Protein AF-A0A9X8YM52-F1 (afdb_monomer_lite)

InterPro domains:
  IPR006194 Glycine-tRNA synthetase, heterodimeric [PS50861] (1-136)
  IPR006194 Glycine-tRNA synthetase, heterodimeric [PTHR30075] (2-138)

Radius of gyration: 17.69 Å; chains: 1; bounding box: 43×31×51 Å

Foldseek 3Di:
DVVLVVVLVVVLVVQLVVVVVVVQDNVLSVVLVVVSDSDPVLSVLSSVLSSLLVVDPLSVLVVVLVVVVVVVVVPDPDDDDPDDDLVVDDDPLRNVLNVLVVVLVVVCVVCVVVSVNNVNSVSVSVSSVSSVSNVVPD

Secondary structure (DSSP, 8-state):
-HHHHHHHHHHHHHHHHHHHHTT--HHHHHHHHTT--S-HHHHHHHHHHHHHHTTSTHHHHHHHHHHHHHHHHHH--S---SS--GGG--SHHHHHHHHHHHHHHHHHHHHHHHT-HHHHHHHHHTTHHHHHHHHHH-

pLDDT: mean 87.75, std 4.22, range [62.03, 93.31]

Organism: Serratia marcescens (NCBI:txid615)

Sequence (138 aa):
AKVVDEVVEFMLGRFRAWYQEEGHAVDTIQAVLARRPTKPADFDARVKAVSHFRTLDEAAALAAANKRVSNILAKSTETLNDSVRASVLKDAAEIQLATHLVVLRDKLQPYFAAGNYQEALVELAALREPVDAFFDNV

Structure (mmCIF, N/CA/C/O backbone):
data_AF-A0A9X8YM52-F1
#
_entry.id   AF-A0A9X8YM52-F1
#
loop_
_atom_site.group_PDB
_atom_site.id
_atom_site.type_symbol
_atom_site.label_atom_id
_atom_site.label_alt_id
_atom_site.label_comp_id
_atom_site.label_asym_id
_atom_site.label_entity_id
_atom_site.label_seq_id
_atom_site.pdbx_PDB_ins_code
_atom_site.Cartn_x
_atom_site.Cartn_y
_atom_site.Cartn_z
_atom_site.occupancy
_atom_site.B_iso_or_equiv
_atom_site.auth_seq_id
_atom_site.auth_comp_id
_atom_site.auth_asym_id
_atom_site.auth_atom_id
_atom_site.pdbx_PDB_model_num
ATOM 1 N N . ALA A 1 1 ? -27.456 13.565 5.761 1.00 62.03 1 ALA A N 1
ATOM 2 C CA . ALA A 1 1 ? -26.007 13.451 5.491 1.00 62.03 1 ALA A CA 1
ATOM 3 C C . ALA A 1 1 ? -25.171 13.809 6.724 1.00 62.03 1 ALA A C 1
ATOM 5 O O . ALA A 1 1 ? -24.494 12.927 7.220 1.00 62.03 1 ALA A O 1
ATOM 6 N N . LYS A 1 2 ? -25.318 15.012 7.307 1.00 78.81 2 LYS A N 1
ATOM 7 C CA . LYS A 1 2 ? -24.502 15.518 8.435 1.00 78.81 2 LYS A CA 1
ATOM 8 C C . LYS A 1 2 ? -24.277 14.555 9.622 1.00 78.81 2 LYS A C 1
ATOM 10 O O . LYS A 1 2 ? -23.145 14.376 10.041 1.00 78.81 2 LYS A O 1
ATOM 15 N N . VAL A 1 3 ? -25.326 13.887 10.112 1.00 86.06 3 VAL A N 1
ATOM 16 C CA . VAL A 1 3 ? -25.226 12.982 11.279 1.00 86.06 3 VAL A CA 1
ATOM 17 C C . VAL A 1 3 ? -24.381 11.735 10.992 1.00 86.06 3 VAL A C 1
ATOM 19 O O . VAL A 1 3 ? -23.668 11.261 11.866 1.00 86.06 3 VAL A O 1
ATOM 22 N N . VAL A 1 4 ? -24.435 11.195 9.769 1.00 85.75 4 VAL A N 1
ATOM 23 C CA . VAL A 1 4 ? -23.648 10.002 9.408 1.00 85.75 4 VAL A CA 1
ATOM 24 C C . VAL A 1 4 ? -22.162 10.346 9.386 1.00 85.75 4 VAL A C 1
ATOM 26 O O . VAL A 1 4 ? -21.363 9.610 9.957 1.00 85.75 4 VAL A O 1
ATOM 29 N N . ASP A 1 5 ? -21.804 11.486 8.797 1.00 86.50 5 ASP A N 1
ATOM 30 C CA . ASP A 1 5 ? -20.417 11.951 8.760 1.00 86.50 5 ASP A CA 1
ATOM 31 C C . ASP A 1 5 ? -19.890 12.261 10.167 1.00 86.50 5 ASP A C 1
ATOM 33 O O . ASP A 1 5 ? -18.784 11.852 10.503 1.00 86.50 5 ASP A O 1
ATOM 37 N N . GLU A 1 6 ? -20.697 12.897 11.023 1.00 88.88 6 GLU A N 1
ATOM 38 C CA . GLU A 1 6 ? -20.350 13.154 12.429 1.00 88.88 6 GLU A CA 1
ATOM 39 C C . GLU A 1 6 ? -20.085 11.857 13.210 1.00 88.88 6 GLU A C 1
ATOM 41 O O . GLU A 1 6 ? -19.116 11.776 13.968 1.00 88.88 6 GLU A O 1
ATOM 46 N N . VAL A 1 7 ? -20.901 10.818 13.000 1.00 88.50 7 VAL A N 1
ATOM 47 C CA . VAL A 1 7 ? -20.698 9.503 13.627 1.00 88.50 7 VAL A CA 1
ATOM 48 C C . VAL A 1 7 ? -19.426 8.835 13.107 1.00 88.50 7 VAL A C 1
ATOM 50 O O . VAL A 1 7 ? -18.661 8.283 13.898 1.00 88.50 7 VAL A O 1
ATOM 53 N N . VAL A 1 8 ? -19.165 8.895 11.799 1.00 86.56 8 VAL A N 1
ATOM 54 C CA . VAL A 1 8 ? -17.945 8.326 11.208 1.00 86.56 8 VAL A CA 1
ATOM 55 C C . VAL A 1 8 ? -16.704 9.037 11.747 1.00 86.56 8 VAL A C 1
ATOM 57 O O . VAL A 1 8 ? -15.787 8.365 12.210 1.00 86.56 8 VAL A O 1
ATOM 60 N N . GLU A 1 9 ? -16.680 10.370 11.764 1.00 88.25 9 GLU A N 1
ATOM 61 C CA . GLU A 1 9 ? -15.569 11.152 12.328 1.00 88.25 9 GLU A CA 1
ATOM 62 C C . GLU A 1 9 ? -15.338 10.836 13.808 1.00 88.25 9 GLU A C 1
ATOM 64 O O . GLU A 1 9 ? -14.200 10.629 14.234 1.00 88.25 9 GLU A O 1
ATOM 69 N N . PHE A 1 10 ? -16.415 10.729 14.594 1.00 89.25 10 PHE A N 1
ATOM 70 C CA . PHE A 1 10 ? -16.321 10.348 16.000 1.00 89.25 10 PHE A CA 1
ATOM 71 C C . PHE A 1 10 ? -15.671 8.968 16.172 1.00 89.25 10 PHE A C 1
ATOM 73 O O . PHE A 1 10 ? -14.756 8.813 16.985 1.00 89.25 10 PHE A O 1
ATOM 80 N N . MET A 1 11 ? -16.098 7.973 15.387 1.00 89.62 11 MET A N 1
ATOM 81 C CA . MET A 1 11 ? -15.541 6.617 15.439 1.00 89.62 11 MET A CA 1
ATOM 82 C C . MET A 1 11 ? -14.076 6.574 14.989 1.00 89.62 11 MET A C 1
ATOM 84 O O . MET A 1 11 ? -13.249 5.963 15.664 1.00 89.62 11 MET A O 1
ATOM 88 N N . LEU A 1 12 ? -13.725 7.271 13.904 1.00 87.62 12 LEU A N 1
ATOM 89 C CA . LEU A 1 12 ? -12.345 7.369 13.418 1.00 87.62 12 LEU A CA 1
ATOM 90 C C . LEU A 1 12 ? -11.427 8.048 14.450 1.00 87.62 12 LEU A C 1
ATOM 92 O O . LEU A 1 12 ? -10.303 7.593 14.680 1.00 87.62 12 LEU A O 1
ATOM 96 N N . GLY A 1 13 ? -11.923 9.080 15.141 1.00 88.62 13 GLY A N 1
ATOM 97 C CA . GLY A 1 13 ? -11.218 9.713 16.256 1.00 88.62 13 GLY A CA 1
ATOM 98 C C . GLY A 1 13 ? -10.946 8.750 17.417 1.00 88.62 13 GLY A C 1
ATOM 99 O O . GLY A 1 13 ? -9.872 8.798 18.018 1.00 88.62 13 GLY A O 1
ATOM 100 N N . ARG A 1 14 ? -11.879 7.832 17.705 1.00 90.44 14 ARG A N 1
ATOM 101 C CA . ARG A 1 14 ? -11.716 6.802 18.746 1.00 90.44 14 ARG A CA 1
ATOM 102 C C . ARG A 1 14 ? -10.732 5.712 18.350 1.00 90.44 14 ARG A C 1
ATOM 104 O O . ARG A 1 14 ? -9.910 5.335 19.181 1.00 90.44 14 ARG A O 1
ATOM 111 N N . PHE A 1 15 ? -10.757 5.260 17.096 1.00 90.00 15 PHE A N 1
ATOM 112 C CA . PHE A 1 15 ? -9.768 4.298 16.602 1.00 90.00 15 PHE A CA 1
ATOM 113 C C . PHE A 1 15 ? -8.352 4.838 16.729 1.00 90.00 15 PHE A C 1
ATOM 115 O O . PHE A 1 15 ? -7.462 4.111 17.154 1.00 90.00 15 PHE A O 1
ATOM 122 N N . ARG A 1 16 ? -8.139 6.131 16.462 1.00 89.38 16 ARG A N 1
ATOM 123 C CA . ARG A 1 16 ? -6.816 6.727 16.645 1.00 89.38 16 ARG A CA 1
ATOM 124 C C . ARG A 1 16 ? -6.258 6.505 18.054 1.00 89.38 16 ARG A C 1
ATOM 126 O O . ARG A 1 16 ? -5.118 6.075 18.175 1.00 89.38 16 ARG A O 1
ATOM 133 N N . ALA A 1 17 ? -7.039 6.829 19.084 1.00 90.88 17 ALA A N 1
ATOM 134 C CA . ALA A 1 17 ? -6.601 6.698 20.472 1.00 90.88 17 ALA A CA 1
ATOM 135 C C . ALA A 1 17 ? -6.380 5.227 20.851 1.00 90.88 17 ALA A C 1
ATOM 137 O O . ALA A 1 17 ? -5.323 4.886 21.367 1.00 90.88 17 ALA A O 1
ATOM 138 N N . TRP A 1 18 ? -7.331 4.357 20.505 1.00 91.88 18 TRP A N 1
ATOM 139 C CA . TRP A 1 18 ? -7.274 2.936 20.843 1.00 91.88 18 TRP A CA 1
ATOM 140 C C . TRP A 1 18 ? -6.044 2.246 20.232 1.00 91.88 18 TRP A C 1
ATOM 142 O O . TRP A 1 18 ? -5.231 1.681 20.956 1.00 91.88 18 TRP A O 1
ATOM 152 N N . TYR A 1 19 ? -5.827 2.353 18.920 1.00 92.12 19 TYR A N 1
ATOM 153 C CA . TYR A 1 19 ? -4.686 1.679 18.287 1.00 92.12 19 TYR A CA 1
ATOM 154 C C . TYR A 1 19 ? -3.334 2.273 18.708 1.00 92.12 19 TYR A C 1
ATOM 156 O O . TYR A 1 19 ? -2.320 1.576 18.691 1.00 92.12 19 TYR A O 1
ATOM 164 N N . GLN A 1 20 ? -3.302 3.547 19.114 1.00 91.88 20 GLN A N 1
ATOM 165 C CA . GLN A 1 20 ? -2.102 4.149 19.692 1.00 91.88 20 GLN A CA 1
ATOM 166 C C . GLN A 1 20 ? -1.798 3.565 21.083 1.00 91.88 20 GLN A C 1
ATOM 168 O O . GLN A 1 20 ? -0.633 3.317 21.388 1.00 91.88 20 GLN A O 1
ATOM 173 N N . GLU A 1 21 ? -2.820 3.308 21.905 1.00 92.25 21 GLU A N 1
ATOM 174 C CA . GLU A 1 21 ? -2.685 2.619 23.199 1.00 92.25 21 GLU A CA 1
ATOM 175 C C . GLU A 1 21 ? -2.253 1.151 23.040 1.00 92.25 21 GLU A C 1
ATOM 177 O O . GLU A 1 21 ? -1.487 0.649 23.858 1.00 92.25 21 GLU A O 1
ATOM 182 N N . GLU A 1 22 ? -2.654 0.485 21.952 1.00 91.06 22 GLU A N 1
ATOM 183 C CA . GLU A 1 22 ? -2.178 -0.862 21.586 1.00 91.06 22 GLU A CA 1
ATOM 184 C C . GLU A 1 22 ? -0.724 -0.888 21.071 1.00 91.06 22 GLU A C 1
ATOM 186 O O . GLU A 1 22 ? -0.154 -1.960 20.868 1.00 91.06 22 GLU A O 1
ATOM 191 N N . GLY A 1 23 ? -0.095 0.277 20.881 1.00 91.31 23 GLY A N 1
ATOM 192 C CA . GLY A 1 23 ? 1.307 0.394 20.475 1.00 91.31 23 GLY A CA 1
ATOM 193 C C . GLY A 1 23 ? 1.537 0.468 18.964 1.00 91.31 23 GLY A C 1
ATOM 194 O O . GLY A 1 23 ? 2.686 0.396 18.518 1.00 91.31 23 GLY A O 1
ATOM 195 N N . HIS A 1 24 ? 0.487 0.646 18.155 1.00 92.31 24 HIS A N 1
ATOM 196 C CA . HIS A 1 24 ? 0.659 0.893 16.725 1.00 92.31 24 HIS A CA 1
ATOM 197 C C . HIS A 1 24 ? 1.254 2.281 16.467 1.00 92.31 24 HIS A C 1
ATOM 199 O O . HIS A 1 24 ? 0.953 3.268 17.142 1.00 92.31 24 HIS A O 1
ATOM 205 N N . ALA A 1 25 ? 2.104 2.364 15.444 1.00 91.75 25 ALA A N 1
ATOM 206 C CA . ALA A 1 25 ? 2.770 3.607 15.089 1.00 91.75 25 ALA A CA 1
ATOM 207 C C . ALA A 1 25 ? 1.761 4.649 14.567 1.00 91.75 25 ALA A C 1
ATOM 209 O O . ALA A 1 25 ? 0.867 4.340 13.775 1.00 91.75 25 ALA A O 1
ATOM 210 N N . VAL A 1 26 ? 1.908 5.902 15.010 1.00 91.38 26 VAL A N 1
ATOM 211 C CA . VAL A 1 26 ? 0.958 6.987 14.702 1.00 91.38 26 VAL A CA 1
ATOM 212 C C . VAL A 1 26 ? 0.834 7.221 13.196 1.00 91.38 26 VAL A C 1
ATOM 214 O O . VAL A 1 26 ? -0.268 7.437 12.700 1.00 91.38 26 VAL A O 1
ATOM 217 N N . ASP A 1 27 ? 1.938 7.145 12.461 1.00 90.81 27 ASP A N 1
ATOM 218 C CA . ASP A 1 27 ? 1.974 7.267 11.001 1.00 90.81 27 ASP A CA 1
ATOM 219 C C . ASP A 1 27 ? 1.160 6.168 10.296 1.00 90.81 27 ASP A C 1
ATOM 221 O O . ASP A 1 27 ? 0.413 6.460 9.364 1.00 90.81 27 ASP A O 1
ATOM 225 N N . THR A 1 28 ? 1.222 4.930 10.789 1.00 91.69 28 THR A N 1
ATOM 226 C CA . THR A 1 28 ? 0.439 3.790 10.290 1.00 91.69 28 THR A CA 1
ATOM 227 C C . THR A 1 28 ? -1.055 4.024 10.492 1.00 91.69 28 THR A C 1
ATOM 229 O O . THR A 1 28 ? -1.849 3.870 9.563 1.00 91.69 28 THR A O 1
ATOM 232 N N . ILE A 1 29 ? -1.441 4.471 11.688 1.00 92.00 29 ILE A N 1
ATOM 233 C CA . ILE A 1 29 ? -2.832 4.802 12.008 1.00 92.00 29 ILE A CA 1
ATOM 234 C C . ILE A 1 29 ? -3.324 5.939 11.098 1.00 92.00 29 ILE A C 1
ATOM 236 O O . ILE A 1 29 ? -4.404 5.841 10.518 1.00 92.00 29 ILE A O 1
ATOM 240 N N . GLN A 1 30 ? -2.530 7.001 10.921 1.00 91.44 30 GLN A N 1
ATOM 241 C CA . GLN A 1 30 ? -2.877 8.121 10.037 1.00 91.44 30 GLN A CA 1
ATOM 242 C C . GLN A 1 30 ? -3.014 7.690 8.570 1.00 91.44 30 GLN A C 1
ATOM 244 O O . GLN A 1 30 ? -3.946 8.128 7.895 1.00 91.44 30 GLN A O 1
ATOM 249 N N . ALA A 1 31 ? -2.145 6.800 8.081 1.00 90.25 31 ALA A N 1
ATOM 250 C CA . ALA A 1 31 ? -2.220 6.278 6.719 1.00 90.25 31 ALA A CA 1
ATOM 251 C C . ALA A 1 31 ? -3.537 5.524 6.459 1.00 90.25 31 ALA A C 1
ATOM 253 O O . ALA A 1 31 ? -4.163 5.711 5.412 1.00 90.25 31 ALA A O 1
ATOM 254 N N . VAL A 1 32 ? -4.000 4.719 7.422 1.00 91.50 32 VAL A N 1
ATOM 255 C CA . VAL A 1 32 ? -5.290 4.015 7.317 1.00 91.50 32 VAL A CA 1
ATOM 256 C C . VAL A 1 32 ? -6.467 4.985 7.472 1.00 91.50 32 VAL A C 1
ATOM 258 O O . VAL A 1 32 ? -7.422 4.912 6.697 1.00 91.50 32 VAL A O 1
ATOM 261 N N . LEU A 1 33 ? -6.390 5.944 8.402 1.00 90.75 33 LEU A N 1
ATOM 262 C CA . LEU A 1 33 ? -7.419 6.975 8.601 1.00 90.75 33 LEU A CA 1
ATOM 263 C C . LEU A 1 33 ? -7.635 7.847 7.359 1.00 90.75 33 LEU A C 1
ATOM 265 O O . LEU A 1 33 ? -8.778 8.168 7.036 1.00 90.75 33 LEU A O 1
ATOM 269 N N . ALA A 1 34 ? -6.572 8.180 6.621 1.00 89.81 34 ALA A N 1
ATOM 270 C CA . ALA A 1 34 ? -6.660 8.958 5.385 1.00 89.81 34 ALA A CA 1
ATOM 271 C C . ALA A 1 34 ? -7.528 8.278 4.307 1.00 89.81 34 ALA A C 1
ATOM 273 O O . ALA A 1 34 ? -8.080 8.950 3.437 1.00 89.81 34 ALA A O 1
ATOM 274 N N . ARG A 1 35 ? -7.698 6.949 4.379 1.00 89.19 35 ARG A N 1
ATOM 275 C CA . ARG A 1 35 ? -8.591 6.177 3.498 1.00 89.19 35 ARG A CA 1
ATOM 276 C C . ARG A 1 35 ? -10.052 6.161 3.961 1.00 89.19 35 ARG A C 1
ATOM 278 O O . ARG A 1 35 ? -10.883 5.624 3.234 1.00 89.19 35 AR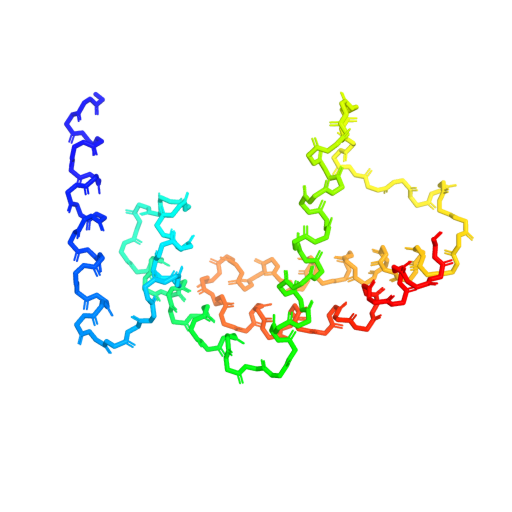G A O 1
ATOM 285 N N . ARG A 1 36 ? -10.359 6.730 5.135 1.00 87.69 36 ARG A N 1
ATOM 286 C CA . ARG A 1 36 ? -11.696 6.820 5.757 1.00 87.69 36 ARG A CA 1
ATOM 287 C C . ARG A 1 36 ? -12.509 5.511 5.682 1.00 87.69 36 ARG A C 1
ATOM 289 O O . ARG A 1 36 ? -13.650 5.534 5.215 1.00 87.69 36 ARG A O 1
ATOM 296 N N . PRO A 1 37 ? -11.961 4.353 6.098 1.00 85.19 37 PRO A N 1
ATOM 297 C CA . PRO A 1 37 ? -12.717 3.105 6.066 1.00 85.19 37 PRO A CA 1
ATOM 298 C C . PRO A 1 37 ? -13.917 3.194 7.022 1.00 85.19 37 PRO A C 1
ATOM 300 O O . PRO A 1 37 ? -13.800 3.630 8.164 1.00 85.19 37 PRO A O 1
ATOM 303 N N . THR A 1 38 ? -15.087 2.770 6.553 1.00 86.38 38 THR A N 1
ATOM 304 C CA . THR A 1 38 ? -16.352 2.855 7.308 1.00 86.38 38 THR A CA 1
ATOM 305 C C . THR A 1 38 ? -16.682 1.579 8.082 1.00 86.38 38 THR A C 1
ATOM 307 O O . THR A 1 38 ? -17.666 1.533 8.817 1.00 86.38 38 THR A O 1
ATOM 310 N N . LYS A 1 39 ? -15.864 0.530 7.930 1.00 88.56 39 LYS A N 1
ATOM 311 C CA . LYS A 1 39 ? -16.026 -0.767 8.593 1.00 88.56 39 LYS A CA 1
ATOM 312 C C . LYS A 1 39 ? -14.912 -0.951 9.635 1.00 88.56 39 LYS A C 1
ATOM 314 O O . LYS A 1 39 ? -13.750 -0.993 9.237 1.00 88.56 39 LYS A O 1
ATOM 319 N N . PRO A 1 40 ? -15.227 -1.123 10.932 1.00 87.94 40 PRO A N 1
ATOM 320 C CA . PRO A 1 40 ? -14.214 -1.301 11.979 1.00 87.94 40 PRO A CA 1
ATOM 321 C C . PRO A 1 40 ? -13.271 -2.488 11.729 1.00 87.94 40 PRO A C 1
ATOM 323 O O . PRO A 1 40 ? -12.062 -2.349 11.852 1.00 87.94 40 PRO A O 1
ATOM 326 N N . ALA A 1 41 ? -13.809 -3.631 11.292 1.00 89.44 41 ALA A N 1
ATOM 327 C CA . ALA A 1 41 ? -12.998 -4.808 10.965 1.00 89.44 41 ALA A CA 1
ATOM 328 C C . ALA A 1 41 ? -12.046 -4.570 9.775 1.00 89.44 41 ALA A C 1
ATOM 330 O O . ALA A 1 41 ? -10.945 -5.106 9.746 1.00 89.44 41 ALA A O 1
ATOM 331 N N . ASP A 1 42 ? -12.449 -3.734 8.810 1.00 90.44 42 ASP A N 1
ATOM 332 C CA . ASP A 1 42 ? -11.585 -3.344 7.689 1.00 90.44 42 ASP A CA 1
ATOM 333 C C . ASP A 1 42 ? -10.459 -2.412 8.153 1.00 90.44 42 ASP A C 1
ATOM 335 O O . ASP A 1 42 ? -9.322 -2.542 7.705 1.00 90.44 42 ASP A O 1
ATOM 339 N N . PHE A 1 43 ? -10.758 -1.497 9.083 1.00 91.06 43 PHE A N 1
ATOM 340 C CA . PHE A 1 43 ? -9.751 -0.644 9.714 1.00 91.06 43 PHE A CA 1
ATOM 341 C C . PHE A 1 43 ? -8.699 -1.490 10.441 1.00 91.06 43 PHE A C 1
ATOM 343 O O . PHE A 1 43 ? -7.506 -1.315 10.197 1.00 91.06 43 PHE A O 1
ATOM 350 N N . ASP A 1 44 ? -9.141 -2.443 11.266 1.00 91.31 44 ASP A N 1
ATOM 351 C CA . ASP A 1 44 ? -8.269 -3.361 12.004 1.00 91.31 44 ASP A CA 1
ATOM 352 C C . ASP A 1 44 ? -7.346 -4.158 11.073 1.00 91.31 44 ASP A C 1
ATOM 354 O O . ASP A 1 44 ? -6.121 -4.141 11.230 1.00 91.31 44 ASP A O 1
ATOM 358 N N . ALA A 1 45 ? -7.925 -4.789 10.047 1.00 92.06 45 ALA A N 1
ATOM 359 C CA . ALA A 1 45 ? -7.179 -5.577 9.074 1.00 92.06 45 ALA A CA 1
ATOM 360 C C . ALA A 1 45 ? -6.119 -4.730 8.349 1.00 92.06 45 ALA A C 1
ATOM 362 O O . ALA A 1 45 ? -4.985 -5.174 8.169 1.00 92.06 45 ALA A O 1
ATOM 363 N N . ARG A 1 46 ? -6.448 -3.483 7.983 1.00 93.31 46 ARG A N 1
ATOM 364 C CA . ARG A 1 46 ? -5.501 -2.551 7.350 1.00 93.31 46 ARG A CA 1
ATOM 365 C C . ARG A 1 46 ? -4.388 -2.113 8.298 1.00 93.31 46 ARG A C 1
ATOM 367 O O . ARG A 1 46 ? -3.234 -2.099 7.881 1.00 93.31 46 ARG A O 1
ATOM 374 N N . VAL A 1 47 ? -4.700 -1.763 9.548 1.00 93.25 47 VAL A N 1
ATOM 375 C CA . VAL A 1 47 ? -3.682 -1.338 10.527 1.00 93.25 47 VAL A CA 1
ATOM 376 C C . VAL A 1 47 ? -2.696 -2.465 10.801 1.00 93.25 47 VAL A C 1
ATOM 378 O O . VAL A 1 47 ? -1.486 -2.229 10.773 1.00 93.25 47 VAL A O 1
ATOM 381 N N . LYS A 1 48 ? -3.183 -3.694 10.999 1.00 92.19 48 LYS A N 1
ATOM 382 C CA . LYS A 1 48 ? -2.332 -4.874 11.205 1.00 92.19 48 LYS A CA 1
ATOM 383 C C . LYS A 1 48 ? -1.483 -5.181 9.979 1.00 92.19 48 LYS A C 1
ATOM 385 O O . LYS A 1 48 ? -0.273 -5.342 10.112 1.00 92.19 48 LYS A O 1
ATOM 390 N N . ALA A 1 49 ? -2.083 -5.163 8.790 1.00 92.25 49 ALA A N 1
ATOM 391 C CA . ALA A 1 49 ? -1.371 -5.415 7.544 1.00 92.25 49 ALA A CA 1
ATOM 392 C C . ALA A 1 49 ? -0.256 -4.392 7.286 1.00 92.25 49 ALA A C 1
ATOM 394 O O . ALA A 1 49 ? 0.868 -4.784 6.991 1.00 92.25 49 ALA A O 1
ATOM 395 N N . VAL A 1 50 ? -0.527 -3.092 7.456 1.00 91.62 50 VAL A N 1
ATOM 396 C CA . VAL A 1 50 ? 0.494 -2.041 7.292 1.00 91.62 50 VAL A CA 1
ATOM 397 C C . VAL A 1 50 ? 1.557 -2.128 8.390 1.00 91.62 50 VAL A C 1
ATOM 399 O O . VAL A 1 50 ? 2.743 -1.962 8.107 1.00 91.62 50 VAL A O 1
ATOM 402 N N . SER A 1 51 ? 1.160 -2.444 9.627 1.00 91.94 51 SER A N 1
ATOM 403 C CA . SER A 1 51 ? 2.103 -2.634 10.737 1.00 91.94 51 SER A CA 1
ATOM 404 C C . SER A 1 51 ? 3.060 -3.794 10.473 1.00 91.94 51 SER A C 1
ATOM 406 O O . SER A 1 51 ? 4.256 -3.638 10.697 1.00 91.94 51 SER A O 1
ATOM 408 N N . HIS A 1 52 ? 2.550 -4.924 9.969 1.00 90.94 52 HIS A N 1
ATOM 409 C CA . HIS A 1 52 ? 3.360 -6.072 9.571 1.00 90.94 52 HIS A CA 1
ATOM 410 C C . HIS A 1 52 ? 4.239 -5.743 8.367 1.00 90.94 52 HIS A C 1
ATOM 412 O O . HIS A 1 52 ? 5.443 -5.959 8.425 1.00 90.94 52 HIS A O 1
ATOM 418 N N . PHE A 1 53 ? 3.671 -5.156 7.311 1.00 89.56 53 PHE A N 1
ATOM 419 C CA . PHE A 1 53 ? 4.422 -4.763 6.122 1.00 89.56 53 PHE A CA 1
ATOM 420 C C . PHE A 1 53 ? 5.628 -3.896 6.483 1.00 89.56 53 PHE A C 1
ATOM 422 O O . PHE A 1 53 ? 6.722 -4.165 6.019 1.00 89.56 53 PHE A O 1
ATOM 429 N N . ARG A 1 54 ? 5.477 -2.936 7.402 1.00 87.94 54 ARG A N 1
ATOM 430 C CA . ARG A 1 54 ? 6.578 -2.079 7.876 1.00 87.94 54 ARG A CA 1
ATOM 431 C C . ARG A 1 54 ? 7.748 -2.842 8.522 1.00 87.94 54 ARG A C 1
ATOM 433 O O . ARG A 1 54 ? 8.830 -2.278 8.634 1.00 87.94 54 ARG A O 1
ATOM 440 N N . THR A 1 55 ? 7.534 -4.076 8.980 1.00 88.75 55 THR A N 1
ATOM 441 C CA . THR A 1 55 ? 8.598 -4.937 9.531 1.00 88.75 55 THR A CA 1
ATOM 442 C C . THR A 1 55 ? 9.388 -5.691 8.463 1.00 88.75 55 THR A C 1
ATOM 444 O O . THR A 1 55 ? 10.425 -6.254 8.792 1.00 88.75 55 THR A O 1
ATOM 447 N N . LEU A 1 56 ? 8.920 -5.698 7.212 1.00 87.75 56 LEU A N 1
ATOM 448 C CA . LEU A 1 56 ? 9.609 -6.327 6.089 1.00 87.75 56 LEU A CA 1
ATOM 449 C C . LEU A 1 56 ? 10.734 -5.422 5.575 1.00 87.75 56 LEU A C 1
ATOM 451 O O . LEU A 1 56 ? 10.570 -4.200 5.493 1.00 87.75 56 LEU A O 1
ATOM 455 N N . ASP A 1 57 ? 11.849 -6.024 5.167 1.00 85.12 57 ASP A N 1
ATOM 456 C CA . ASP A 1 57 ? 13.027 -5.300 4.672 1.00 85.12 57 ASP A CA 1
ATOM 457 C C . ASP A 1 57 ? 12.719 -4.512 3.384 1.00 85.12 57 ASP A C 1
ATOM 459 O O . ASP A 1 57 ? 13.275 -3.440 3.128 1.00 85.12 57 ASP A O 1
ATOM 463 N N . GLU A 1 58 ? 11.783 -5.004 2.574 1.00 83.44 58 GLU A N 1
ATOM 464 C CA . GLU A 1 58 ? 11.371 -4.403 1.307 1.00 83.44 58 GLU A CA 1
ATOM 465 C C . GLU A 1 58 ? 10.482 -3.165 1.488 1.00 83.44 58 GLU A C 1
ATOM 467 O O . GLU A 1 58 ? 10.342 -2.358 0.563 1.00 83.44 58 GLU A O 1
ATOM 472 N N . ALA A 1 59 ? 9.887 -2.972 2.670 1.00 84.75 59 ALA A N 1
ATOM 473 C CA . ALA A 1 59 ? 8.889 -1.930 2.891 1.00 84.75 59 ALA A CA 1
ATOM 474 C C . ALA A 1 59 ? 9.454 -0.519 2.728 1.00 84.75 59 ALA A C 1
ATOM 476 O O . ALA A 1 59 ? 8.793 0.354 2.159 1.00 84.75 59 ALA A O 1
ATOM 477 N N . ALA A 1 60 ? 10.689 -0.295 3.181 1.00 84.88 60 ALA A N 1
ATOM 478 C CA . ALA A 1 60 ? 11.362 0.991 3.029 1.00 84.88 60 ALA A CA 1
ATOM 479 C C . ALA A 1 60 ? 11.614 1.328 1.550 1.00 84.88 60 ALA A C 1
ATOM 481 O O . ALA A 1 60 ? 11.371 2.461 1.127 1.00 84.88 60 ALA A O 1
ATOM 482 N N . ALA A 1 61 ? 12.045 0.340 0.758 1.00 84.75 61 ALA A N 1
ATOM 483 C CA . ALA A 1 61 ? 12.293 0.504 -0.673 1.00 84.75 61 ALA A CA 1
ATOM 484 C C . ALA A 1 61 ? 10.993 0.817 -1.427 1.00 84.75 61 ALA A C 1
ATOM 486 O O . ALA A 1 61 ? 10.915 1.806 -2.158 1.00 84.75 61 ALA A O 1
ATOM 487 N N . LEU A 1 62 ? 9.926 0.058 -1.168 1.00 85.19 62 LEU A N 1
ATOM 488 C CA . LEU A 1 62 ? 8.625 0.300 -1.792 1.00 85.19 62 LEU A CA 1
ATOM 489 C C . LEU A 1 62 ? 7.998 1.635 -1.382 1.00 85.19 62 LEU A C 1
ATOM 491 O O . LEU A 1 62 ? 7.417 2.327 -2.220 1.00 85.19 62 LEU A O 1
ATOM 495 N N . ALA A 1 63 ? 8.133 2.042 -0.119 1.00 85.81 63 ALA A N 1
ATOM 496 C CA . ALA A 1 63 ? 7.673 3.354 0.328 1.00 85.81 63 ALA A CA 1
ATOM 497 C C . ALA A 1 63 ? 8.436 4.491 -0.377 1.00 85.81 63 ALA A C 1
ATOM 499 O O . ALA A 1 63 ? 7.827 5.485 -0.788 1.00 85.81 63 ALA A O 1
ATOM 500 N N . ALA A 1 64 ? 9.752 4.339 -0.564 1.00 86.38 64 ALA A N 1
ATOM 501 C CA . ALA A 1 64 ? 10.573 5.291 -1.307 1.00 86.38 64 ALA A CA 1
ATOM 502 C C . ALA A 1 64 ? 10.166 5.360 -2.788 1.00 86.38 64 ALA A C 1
ATOM 504 O O . ALA A 1 64 ? 9.991 6.462 -3.321 1.00 86.38 64 ALA A O 1
ATOM 505 N N . ALA A 1 65 ? 9.928 4.212 -3.425 1.00 86.12 65 ALA A N 1
ATOM 506 C CA . ALA A 1 65 ? 9.429 4.147 -4.793 1.00 86.12 65 ALA A CA 1
ATOM 507 C C . ALA A 1 65 ? 8.055 4.826 -4.930 1.00 86.12 65 ALA A C 1
ATOM 509 O O . ALA A 1 65 ? 7.872 5.681 -5.796 1.00 86.12 65 ALA A O 1
ATOM 510 N N . ASN A 1 66 ? 7.113 4.551 -4.022 1.00 87.31 66 ASN A N 1
ATOM 511 C CA . ASN A 1 66 ? 5.791 5.183 -4.026 1.00 87.31 66 ASN A CA 1
ATOM 512 C C . ASN A 1 66 ? 5.867 6.711 -3.837 1.00 87.31 66 ASN A C 1
ATOM 514 O O . ASN A 1 66 ? 5.135 7.470 -4.479 1.00 87.31 66 ASN A O 1
ATOM 518 N N . LYS A 1 67 ? 6.797 7.195 -3.003 1.00 88.69 67 LYS A N 1
ATOM 519 C CA . LYS A 1 67 ? 7.087 8.631 -2.871 1.00 88.69 67 LYS A CA 1
ATOM 520 C C . LYS A 1 67 ? 7.641 9.219 -4.172 1.00 88.69 67 LYS A C 1
ATOM 522 O O . LYS A 1 67 ? 7.233 10.314 -4.561 1.00 88.69 67 LYS A O 1
ATOM 527 N N . ARG A 1 68 ? 8.549 8.512 -4.856 1.00 89.19 68 ARG A N 1
ATOM 528 C CA . ARG A 1 68 ? 9.096 8.936 -6.156 1.00 89.19 68 ARG A CA 1
ATOM 529 C C . ARG A 1 68 ? 7.984 9.051 -7.198 1.00 89.19 68 ARG A C 1
ATOM 531 O O . ARG A 1 68 ? 7.870 10.105 -7.817 1.00 89.19 68 ARG A O 1
ATOM 538 N N . VAL A 1 69 ? 7.118 8.041 -7.305 1.00 87.56 69 VAL A N 1
ATOM 539 C CA . VAL A 1 69 ? 5.925 8.066 -8.171 1.00 87.56 69 VAL A CA 1
ATOM 540 C C . VAL A 1 69 ? 5.033 9.259 -7.826 1.00 87.56 69 VAL A C 1
ATOM 542 O O . VAL A 1 69 ? 4.719 10.057 -8.702 1.00 87.56 69 VAL A O 1
ATOM 545 N N . SER A 1 70 ? 4.696 9.453 -6.549 1.00 87.06 70 SER A N 1
ATOM 546 C CA . SER A 1 70 ? 3.830 10.559 -6.109 1.00 87.06 70 SER A CA 1
ATOM 547 C C . SER A 1 70 ? 4.397 11.937 -6.478 1.00 87.06 70 SER A C 1
ATOM 549 O O . SER A 1 70 ? 3.660 12.811 -6.929 1.00 87.06 70 SER A O 1
ATOM 551 N N . ASN A 1 71 ? 5.714 12.128 -6.350 1.00 90.00 71 ASN A N 1
ATOM 552 C CA . ASN A 1 71 ? 6.391 13.366 -6.745 1.00 90.00 71 ASN A CA 1
ATOM 553 C C . ASN A 1 71 ? 6.404 13.588 -8.265 1.00 90.00 71 ASN A C 1
ATOM 555 O O . ASN A 1 71 ? 6.360 14.736 -8.705 1.00 90.00 71 ASN A O 1
ATOM 559 N N . ILE A 1 72 ? 6.497 12.518 -9.062 1.00 87.69 72 ILE A N 1
ATOM 560 C CA . ILE A 1 72 ? 6.384 12.590 -10.527 1.00 87.69 72 ILE A CA 1
ATOM 561 C C . ILE A 1 72 ? 4.959 13.001 -10.904 1.00 87.69 72 ILE A C 1
ATOM 563 O O . ILE A 1 72 ? 4.775 13.956 -11.655 1.00 87.69 72 ILE A O 1
ATOM 567 N N . L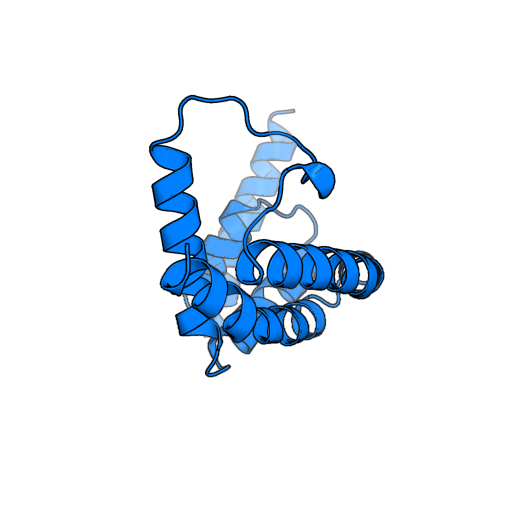EU A 1 73 ? 3.954 12.341 -10.320 1.00 87.06 73 LEU A N 1
ATOM 568 C CA . LEU A 1 73 ? 2.544 12.631 -10.578 1.00 87.06 73 LEU A CA 1
ATOM 569 C C . LEU A 1 73 ? 2.161 14.061 -10.184 1.00 87.06 73 LEU A C 1
ATOM 571 O O . LEU A 1 73 ? 1.435 14.712 -10.923 1.00 87.06 73 LEU A O 1
ATOM 575 N N . ALA A 1 74 ? 2.702 14.587 -9.082 1.00 88.38 74 ALA A N 1
ATOM 576 C CA . ALA A 1 74 ? 2.453 15.964 -8.651 1.00 88.38 74 ALA A CA 1
ATOM 577 C C . ALA A 1 74 ? 2.975 17.030 -9.634 1.00 88.38 74 ALA A C 1
ATOM 579 O O . ALA A 1 74 ? 2.510 18.168 -9.606 1.00 88.38 74 ALA A O 1
ATOM 580 N N . LYS A 1 75 ? 3.952 16.684 -10.483 1.00 88.12 75 LYS A N 1
ATOM 581 C CA . LYS A 1 75 ? 4.486 17.571 -11.529 1.00 88.12 75 LYS A CA 1
ATOM 582 C C . LYS A 1 75 ? 3.770 17.403 -12.867 1.00 88.12 75 LYS A C 1
ATOM 584 O O . LYS A 1 75 ? 3.927 18.259 -13.734 1.00 88.12 75 LYS A O 1
ATOM 589 N N . SER A 1 76 ? 3.028 16.312 -13.047 1.00 84.19 76 SER A N 1
ATOM 590 C CA . SER A 1 76 ? 2.271 16.064 -14.267 1.00 84.19 76 SER A CA 1
ATOM 591 C C . SER A 1 76 ? 0.973 16.864 -14.251 1.00 84.19 76 SER A C 1
ATOM 593 O O . SER A 1 76 ? 0.207 16.815 -13.291 1.00 84.19 76 SER A O 1
ATOM 595 N N . THR A 1 77 ? 0.714 17.593 -15.330 1.00 79.62 77 THR A N 1
ATOM 596 C CA . THR A 1 77 ? -0.563 18.279 -15.579 1.00 79.62 77 THR A CA 1
ATOM 597 C C . THR A 1 77 ? -1.438 17.524 -16.579 1.00 79.62 77 THR A C 1
ATOM 599 O O . THR A 1 77 ? -2.560 17.946 -16.860 1.00 79.62 77 THR A O 1
ATOM 602 N N . GLU A 1 78 ? -0.937 16.412 -17.120 1.00 82.50 78 GLU A N 1
ATOM 603 C CA . GLU A 1 78 ? -1.624 15.615 -18.127 1.00 82.50 78 GLU A CA 1
ATOM 604 C C . GLU A 1 78 ? -2.613 14.636 -17.496 1.00 82.50 78 GLU A C 1
ATOM 606 O O . GLU A 1 78 ? -2.407 14.101 -16.404 1.00 82.50 78 GLU A O 1
ATOM 611 N N . THR A 1 79 ? -3.702 14.371 -18.216 1.00 78.12 79 THR A N 1
ATOM 612 C CA . THR A 1 79 ? -4.655 13.336 -17.825 1.00 78.12 79 THR A CA 1
ATOM 613 C C . THR A 1 79 ? -4.015 11.969 -18.041 1.00 78.12 79 THR A C 1
ATOM 615 O O . THR A 1 79 ? -3.697 11.587 -19.167 1.00 78.12 79 THR A O 1
ATOM 618 N N . LEU A 1 80 ? -3.811 11.235 -16.949 1.00 78.50 80 LEU A N 1
ATOM 619 C CA . LEU A 1 80 ? -3.266 9.884 -16.995 1.00 78.50 80 LEU A CA 1
ATOM 620 C C . LEU A 1 80 ? -4.286 8.933 -17.627 1.00 78.50 80 LEU A C 1
ATOM 622 O O . LEU A 1 80 ? -5.489 9.056 -17.405 1.00 78.50 80 LEU A O 1
ATOM 626 N N . ASN A 1 81 ? -3.796 7.969 -18.404 1.00 78.50 81 ASN A N 1
ATOM 627 C CA . ASN A 1 81 ? -4.642 6.906 -18.936 1.00 78.50 81 ASN A CA 1
ATOM 628 C C . ASN A 1 81 ? -4.953 5.878 -17.840 1.00 78.50 81 ASN A C 1
ATOM 630 O O . ASN A 1 81 ? -4.062 5.485 -17.091 1.00 78.50 81 ASN A O 1
ATOM 634 N N . ASP A 1 82 ? -6.180 5.355 -17.833 1.00 76.25 82 ASP A N 1
ATOM 635 C CA . ASP A 1 82 ? -6.599 4.295 -16.901 1.00 76.25 82 ASP A CA 1
ATOM 636 C C . ASP A 1 82 ? -5.931 2.937 -17.179 1.00 76.25 82 ASP A C 1
ATOM 638 O O . ASP A 1 82 ? -5.971 2.029 -16.349 1.00 76.25 82 ASP A O 1
ATOM 642 N N . SER A 1 83 ? -5.331 2.763 -18.360 1.00 77.00 83 SER A N 1
ATOM 643 C CA . SER A 1 83 ? -4.684 1.513 -18.759 1.00 77.00 83 SER A CA 1
ATOM 644 C C . SER A 1 83 ? -3.350 1.749 -19.456 1.00 77.00 83 SER A C 1
ATOM 646 O O . SER A 1 83 ? -3.184 2.675 -20.254 1.00 77.00 83 SER A O 1
ATOM 648 N N . VAL A 1 84 ? -2.398 0.863 -19.165 1.00 83.00 84 VAL A N 1
ATOM 649 C CA . VAL A 1 84 ? -1.097 0.825 -19.832 1.00 83.00 84 VAL A CA 1
ATOM 650 C C . VAL A 1 84 ? -1.278 0.198 -21.211 1.00 83.00 84 VAL A C 1
ATOM 652 O O . VAL A 1 84 ? -1.714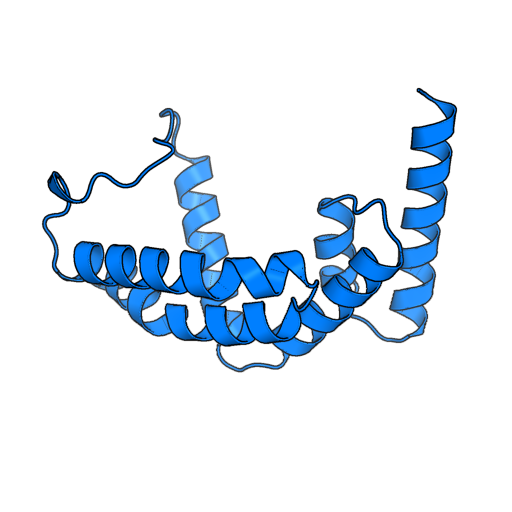 -0.946 -21.339 1.00 83.00 84 VAL A O 1
ATOM 655 N N . ARG A 1 85 ? -0.934 0.942 -22.265 1.00 84.19 85 ARG A N 1
ATOM 656 C CA . ARG A 1 85 ? -0.946 0.424 -23.637 1.00 84.19 85 ARG A CA 1
ATOM 657 C C . ARG A 1 85 ? 0.354 -0.332 -23.898 1.00 84.19 85 ARG A C 1
ATOM 659 O O . ARG A 1 85 ? 1.366 0.277 -24.214 1.00 84.19 85 ARG A O 1
ATOM 666 N N . ALA A 1 86 ? 0.320 -1.660 -23.815 1.00 82.00 86 ALA A N 1
ATOM 667 C CA . ALA A 1 86 ? 1.510 -2.493 -24.022 1.00 82.00 86 ALA A CA 1
ATOM 668 C C . ALA A 1 86 ? 2.224 -2.230 -25.366 1.00 82.00 86 ALA A C 1
ATOM 670 O O . ALA A 1 86 ? 3.438 -2.352 -25.450 1.00 82.00 86 ALA A O 1
ATOM 671 N N . SER A 1 87 ? 1.489 -1.806 -26.401 1.00 84.62 87 SER A N 1
ATOM 672 C CA . SER A 1 87 ? 2.036 -1.510 -27.731 1.00 84.62 87 SER A CA 1
ATOM 673 C C . S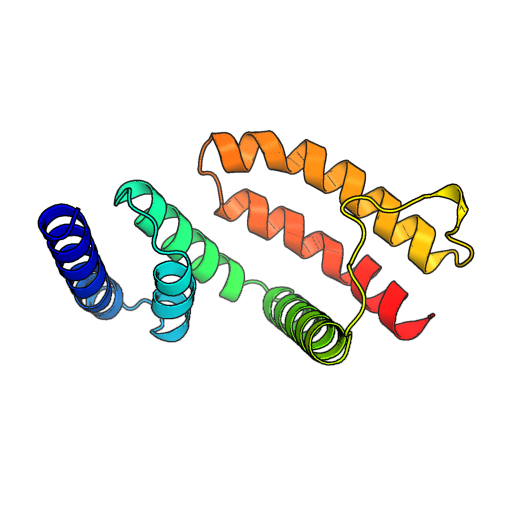ER A 1 87 ? 2.946 -0.279 -27.803 1.00 84.62 87 SER A C 1
ATOM 675 O O . SER A 1 87 ? 3.592 -0.090 -28.829 1.00 84.62 87 SER A O 1
ATOM 677 N N . VAL A 1 88 ? 2.950 0.594 -26.786 1.00 87.62 88 VAL A N 1
ATOM 678 C CA . VAL A 1 88 ? 3.827 1.781 -26.761 1.00 87.62 88 VAL A CA 1
ATOM 679 C C . VAL A 1 88 ? 5.075 1.590 -25.903 1.00 87.62 88 VAL A C 1
ATOM 681 O O . VAL A 1 88 ? 5.961 2.438 -25.974 1.00 87.62 88 VAL A O 1
ATOM 684 N N . LEU A 1 89 ? 5.146 0.502 -25.128 1.00 86.69 89 LEU A N 1
ATOM 685 C CA . LEU A 1 89 ? 6.300 0.180 -24.289 1.00 86.69 89 LEU A CA 1
ATOM 686 C C . LEU A 1 89 ? 7.458 -0.264 -25.182 1.00 86.69 89 LEU A C 1
ATOM 688 O O . LEU A 1 89 ? 7.270 -1.103 -26.068 1.00 86.69 89 LEU A O 1
ATOM 692 N N . LYS A 1 90 ? 8.639 0.311 -24.967 1.00 87.62 90 LYS A N 1
ATOM 693 C CA . LYS A 1 90 ? 9.823 0.054 -25.800 1.00 87.62 90 LYS A CA 1
ATOM 694 C C . LYS A 1 90 ? 10.927 -0.612 -25.006 1.00 87.62 90 LYS A C 1
ATOM 696 O O . LYS A 1 90 ? 11.577 -1.521 -25.522 1.00 87.62 90 LYS A O 1
ATOM 701 N N . ASP A 1 91 ? 11.120 -0.174 -23.770 1.00 89.06 91 ASP A N 1
ATOM 702 C CA . ASP A 1 91 ? 12.222 -0.642 -22.950 1.00 89.06 91 ASP A CA 1
ATOM 703 C C . ASP A 1 91 ? 11.883 -1.976 -22.284 1.00 89.06 91 ASP A C 1
ATOM 705 O O . ASP A 1 91 ? 10.754 -2.240 -21.862 1.00 89.06 91 ASP A O 1
ATOM 709 N N . ALA A 1 92 ? 12.884 -2.849 -22.160 1.00 88.38 92 ALA A N 1
ATOM 710 C CA . ALA A 1 92 ? 12.691 -4.157 -21.537 1.00 88.38 92 ALA A CA 1
ATOM 711 C C . ALA A 1 92 ? 12.206 -4.028 -20.081 1.00 88.38 92 ALA A C 1
ATOM 713 O O . ALA A 1 92 ? 11.369 -4.817 -19.641 1.00 88.38 92 ALA A O 1
ATOM 714 N N . ALA A 1 93 ? 12.682 -3.003 -19.363 1.00 88.44 93 ALA A N 1
ATOM 715 C CA . ALA A 1 93 ? 12.277 -2.703 -17.991 1.00 88.44 93 ALA A CA 1
ATOM 716 C C . ALA A 1 93 ? 10.787 -2.311 -17.901 1.00 88.44 93 ALA A C 1
ATOM 718 O O . ALA A 1 93 ? 10.073 -2.792 -17.020 1.00 88.44 93 ALA A O 1
ATOM 719 N N . GLU A 1 94 ? 10.285 -1.513 -18.854 1.00 89.06 94 GLU A N 1
ATOM 720 C CA . GLU A 1 94 ? 8.865 -1.142 -18.952 1.00 89.06 94 GLU A CA 1
ATOM 721 C C . GLU A 1 94 ? 7.970 -2.367 -19.148 1.00 89.06 94 GLU A C 1
ATOM 723 O O . GLU A 1 94 ? 6.969 -2.548 -18.451 1.00 89.06 94 GLU A O 1
ATOM 728 N N . ILE A 1 95 ? 8.345 -3.228 -20.098 1.00 89.12 95 ILE A N 1
ATOM 729 C CA . ILE A 1 95 ? 7.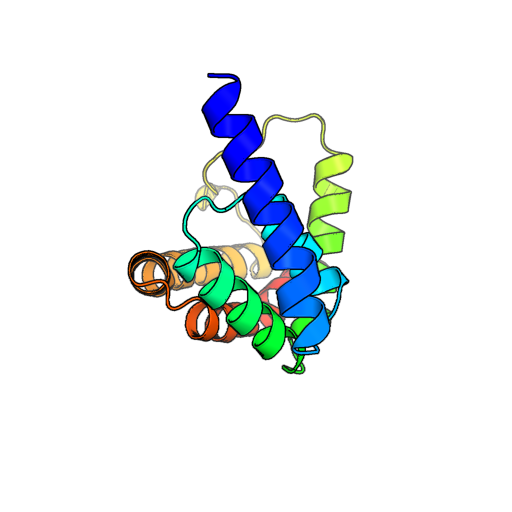582 -4.428 -20.450 1.00 89.12 95 ILE A CA 1
ATOM 730 C C . ILE A 1 95 ? 7.563 -5.408 -19.272 1.00 89.12 95 ILE A C 1
ATOM 732 O O . ILE A 1 95 ? 6.512 -5.976 -18.952 1.00 89.12 95 ILE A O 1
ATOM 736 N N . GLN A 1 96 ? 8.701 -5.592 -18.597 1.00 88.88 96 GLN A N 1
ATOM 737 C CA . GLN A 1 96 ? 8.798 -6.453 -17.420 1.00 88.88 96 GLN A CA 1
ATOM 738 C C . GLN A 1 96 ? 7.924 -5.947 -16.272 1.00 88.88 96 GLN A C 1
ATOM 740 O O . GLN A 1 96 ? 7.157 -6.736 -15.714 1.00 88.88 96 GLN A O 1
ATOM 745 N N . LEU A 1 97 ? 7.987 -4.654 -15.940 1.00 90.06 97 LEU A N 1
ATOM 746 C CA . LEU A 1 97 ? 7.167 -4.077 -14.875 1.00 90.06 97 LEU A CA 1
ATOM 747 C C . LEU A 1 97 ? 5.672 -4.176 -15.208 1.00 90.06 97 LEU A C 1
ATOM 749 O O . LEU A 1 97 ? 4.885 -4.625 -14.375 1.00 90.06 97 LEU A O 1
ATOM 753 N N . ALA A 1 98 ? 5.275 -3.830 -16.437 1.00 89.38 98 ALA A N 1
ATOM 754 C CA . ALA A 1 98 ? 3.882 -3.912 -16.872 1.00 89.38 98 ALA A CA 1
ATOM 755 C C . ALA A 1 98 ? 3.332 -5.348 -16.794 1.00 89.38 98 ALA A C 1
ATOM 757 O O . ALA A 1 98 ? 2.208 -5.556 -16.336 1.00 89.38 98 ALA A O 1
ATOM 758 N N . THR A 1 99 ? 4.135 -6.343 -17.181 1.00 89.31 99 THR A N 1
ATOM 759 C CA . THR A 1 99 ? 3.750 -7.760 -17.107 1.00 89.31 99 THR A CA 1
ATOM 760 C C . THR A 1 99 ? 3.560 -8.211 -15.657 1.00 89.31 99 THR A C 1
ATOM 762 O O . THR A 1 99 ? 2.531 -8.807 -15.332 1.00 89.31 99 THR A O 1
ATOM 765 N N . HIS A 1 100 ? 4.502 -7.879 -14.765 1.00 89.50 100 HIS A N 1
ATOM 766 C CA . HIS A 1 100 ? 4.392 -8.213 -13.342 1.00 89.50 100 HIS A CA 1
ATOM 767 C C . HIS A 1 100 ? 3.176 -7.553 -12.688 1.00 89.50 100 HIS A C 1
ATOM 769 O O . HIS A 1 100 ? 2.471 -8.206 -11.922 1.00 89.50 100 HIS A O 1
ATOM 775 N N . LEU A 1 101 ? 2.880 -6.294 -13.024 1.00 89.00 101 LEU A N 1
ATOM 776 C CA . LEU A 1 101 ? 1.706 -5.593 -12.501 1.00 89.00 101 LEU A CA 1
ATOM 777 C C . LEU A 1 101 ? 0.390 -6.266 -12.902 1.00 89.00 101 LEU A C 1
ATOM 779 O O . LEU A 1 101 ? -0.510 -6.364 -12.070 1.00 89.00 101 LEU A O 1
ATOM 783 N N . VAL A 1 102 ? 0.269 -6.749 -14.143 1.00 89.25 102 VAL A N 1
ATOM 784 C CA . VAL A 1 102 ? -0.934 -7.469 -14.599 1.00 89.25 102 VAL A CA 1
ATOM 785 C C . VAL A 1 102 ? -1.118 -8.766 -13.814 1.00 89.25 102 VAL A C 1
ATOM 787 O O . VAL A 1 102 ? -2.190 -8.989 -13.254 1.00 89.25 102 VAL A O 1
ATOM 790 N N . VAL A 1 103 ? -0.065 -9.582 -13.714 1.00 90.06 103 VAL A N 1
ATOM 791 C CA . VAL A 1 103 ? -0.102 -10.854 -12.973 1.00 90.06 103 VAL A CA 1
ATOM 792 C C . VAL A 1 103 ? -0.459 -10.618 -11.509 1.00 90.06 103 VAL A C 1
ATOM 794 O O . VAL A 1 103 ? -1.314 -11.304 -10.947 1.00 90.06 103 VAL A O 1
ATOM 797 N N . LEU A 1 104 ? 0.179 -9.627 -10.889 1.00 90.19 104 LEU A N 1
ATOM 798 C CA . LEU A 1 104 ? -0.013 -9.357 -9.478 1.00 90.19 104 LEU A CA 1
ATOM 799 C C . LEU A 1 104 ? -1.399 -8.780 -9.194 1.00 90.19 104 LEU A C 1
ATOM 801 O O . LEU A 1 104 ? -2.032 -9.186 -8.227 1.00 90.19 104 LEU A O 1
ATOM 805 N N . ARG A 1 105 ? -1.925 -7.898 -10.050 1.00 88.50 105 ARG A N 1
ATOM 806 C CA . ARG A 1 105 ? -3.300 -7.391 -9.926 1.00 88.50 105 ARG A CA 1
ATOM 807 C C . ARG A 1 105 ? -4.309 -8.537 -9.877 1.00 88.50 105 ARG A C 1
ATOM 809 O O . ARG A 1 105 ? -5.156 -8.560 -8.985 1.00 88.50 105 ARG A O 1
ATOM 816 N N . ASP A 1 106 ? -4.197 -9.480 -10.806 1.00 90.31 106 ASP A N 1
ATOM 817 C CA . ASP A 1 106 ? -5.130 -10.600 -10.913 1.00 90.31 106 ASP A CA 1
ATOM 818 C C . ASP A 1 106 ? -4.966 -11.562 -9.719 1.00 90.31 106 ASP A C 1
ATOM 820 O O . ASP A 1 106 ? -5.954 -12.039 -9.157 1.00 90.31 106 ASP A O 1
ATOM 824 N N . LYS A 1 107 ? -3.726 -11.767 -9.248 1.00 90.81 107 LYS A N 1
ATOM 825 C CA . LYS A 1 107 ? -3.427 -12.549 -8.038 1.00 90.81 107 LYS A CA 1
ATOM 826 C C . LYS A 1 107 ? -3.976 -11.902 -6.763 1.00 90.81 107 LYS A C 1
ATOM 828 O O . LYS A 1 107 ? -4.454 -12.615 -5.886 1.00 90.81 107 LYS A O 1
ATOM 833 N N . LEU A 1 108 ? -3.914 -10.576 -6.644 1.00 91.44 108 LEU A N 1
ATOM 834 C CA . LEU A 1 108 ? -4.276 -9.830 -5.433 1.00 91.44 108 LEU A CA 1
ATOM 835 C C . LEU A 1 108 ? -5.771 -9.540 -5.296 1.00 91.44 108 LEU A C 1
ATOM 837 O O . LEU A 1 108 ? -6.258 -9.337 -4.182 1.00 91.44 108 LEU A O 1
ATOM 841 N N . GLN A 1 109 ? -6.516 -9.541 -6.401 1.00 90.38 109 GLN A N 1
ATOM 842 C CA . GLN A 1 109 ? -7.961 -9.326 -6.400 1.00 90.38 109 GLN A CA 1
ATOM 843 C C . GLN A 1 109 ? -8.726 -10.185 -5.364 1.00 90.38 109 GLN A C 1
ATOM 845 O O . GLN A 1 109 ? -9.517 -9.608 -4.609 1.00 90.38 109 GLN A O 1
ATOM 850 N N . PRO A 1 110 ? -8.499 -11.513 -5.242 1.00 92.75 110 PRO A N 1
ATOM 851 C CA . PRO A 1 110 ? -9.151 -12.322 -4.209 1.00 92.75 110 PRO A CA 1
ATOM 852 C C . PRO A 1 110 ? -8.731 -11.947 -2.780 1.00 92.75 110 PRO A C 1
ATOM 854 O O . PRO A 1 110 ? -9.573 -11.965 -1.883 1.00 92.75 110 PRO A O 1
ATOM 857 N N . TYR A 1 111 ? -7.474 -11.553 -2.554 1.00 90.19 111 TYR A N 1
ATOM 858 C CA . TYR A 1 111 ? -7.000 -11.139 -1.228 1.00 90.19 111 TYR A CA 1
ATOM 859 C C . TYR A 1 111 ? -7.702 -9.867 -0.758 1.00 90.19 111 TYR A C 1
ATOM 861 O O . TYR A 1 111 ? -8.184 -9.807 0.372 1.00 90.19 111 TYR A O 1
ATOM 869 N N . PHE A 1 112 ? -7.841 -8.872 -1.639 1.00 87.25 112 PHE A N 1
ATOM 870 C CA . PHE A 1 112 ? -8.574 -7.648 -1.315 1.00 87.25 112 PHE A CA 1
ATOM 871 C C . PHE A 1 112 ? -10.066 -7.898 -1.095 1.00 87.25 112 PHE A C 1
ATOM 873 O O . PHE A 1 112 ? -10.653 -7.291 -0.202 1.00 87.25 112 PHE A O 1
ATOM 880 N N . ALA A 1 113 ? -10.676 -8.811 -1.857 1.00 88.56 113 ALA A N 1
ATOM 881 C CA . ALA A 1 113 ? -12.072 -9.193 -1.655 1.00 88.56 113 ALA A CA 1
ATOM 882 C C . ALA A 1 113 ? -12.299 -9.895 -0.303 1.00 88.56 113 ALA A C 1
ATOM 884 O O . ALA A 1 113 ? -13.341 -9.697 0.320 1.00 88.56 113 ALA A O 1
ATOM 885 N N . ALA A 1 114 ? -11.319 -10.676 0.163 1.00 89.19 114 ALA A N 1
ATOM 886 C CA . ALA A 1 114 ? -11.352 -11.360 1.454 1.00 89.19 114 ALA A CA 1
ATOM 887 C C . ALA A 1 114 ? -10.934 -10.475 2.647 1.00 89.19 114 ALA A C 1
ATOM 889 O O . ALA A 1 114 ? -11.131 -10.874 3.790 1.00 89.19 114 ALA A O 1
ATOM 890 N N . GLY A 1 115 ? -10.367 -9.286 2.406 1.00 88.06 115 GLY A N 1
ATOM 891 C CA . GLY A 1 115 ? -9.783 -8.441 3.458 1.00 88.06 115 GLY A CA 1
ATOM 892 C C . GLY A 1 115 ? -8.404 -8.910 3.946 1.00 88.06 115 GLY A C 1
ATOM 893 O O . GLY A 1 115 ? -7.910 -8.414 4.958 1.00 88.06 115 GLY A O 1
ATOM 894 N N . ASN A 1 116 ? -7.760 -9.824 3.216 1.00 91.50 116 ASN A N 1
ATOM 895 C CA . ASN A 1 116 ? -6.436 -10.373 3.520 1.00 91.50 116 ASN A CA 1
ATOM 896 C C . ASN A 1 116 ? -5.335 -9.421 3.029 1.00 91.50 116 ASN A C 1
ATOM 898 O O . ASN A 1 116 ? -4.601 -9.692 2.077 1.00 91.50 116 ASN A O 1
ATOM 902 N N . TYR A 1 117 ? -5.268 -8.239 3.643 1.00 91.12 117 TYR A N 1
ATOM 903 C CA . TYR A 1 117 ? -4.343 -7.179 3.237 1.00 91.12 117 TYR A CA 1
ATOM 904 C C . TYR A 1 117 ? -2.881 -7.503 3.534 1.00 91.12 117 TYR A C 1
ATOM 906 O O . TYR A 1 117 ? -2.001 -6.984 2.853 1.00 91.12 117 TYR A O 1
ATOM 914 N N . GLN A 1 118 ? -2.609 -8.317 4.553 1.00 89.50 118 GLN A N 1
ATOM 915 C CA . GLN A 1 118 ? -1.243 -8.624 4.964 1.00 89.50 118 GLN A CA 1
ATOM 916 C C . GLN A 1 118 ? -0.525 -9.423 3.876 1.00 89.50 118 GLN A C 1
ATOM 918 O O . GLN A 1 118 ? 0.526 -9.013 3.396 1.00 89.50 118 GLN A O 1
ATOM 923 N N . GLU A 1 119 ? -1.137 -10.513 3.431 1.00 89.12 119 GLU A N 1
ATOM 924 C CA . GLU A 1 119 ? -0.657 -11.360 2.347 1.00 89.12 119 GLU A CA 1
ATOM 925 C C . GLU A 1 119 ? -0.575 -10.569 1.044 1.00 89.12 119 GLU A C 1
ATOM 927 O O . GLU A 1 119 ? 0.405 -10.685 0.315 1.00 89.12 119 GLU A O 1
ATOM 932 N N . ALA A 1 120 ? -1.553 -9.694 0.785 1.00 90.75 120 ALA A N 1
ATOM 933 C CA . ALA A 1 120 ? -1.505 -8.824 -0.380 1.00 90.75 120 ALA A CA 1
ATOM 934 C C . ALA A 1 120 ? -0.287 -7.885 -0.367 1.00 90.75 120 ALA A C 1
ATOM 936 O O . ALA A 1 120 ? 0.349 -7.686 -1.399 1.00 90.75 120 ALA A O 1
ATOM 937 N N . LEU A 1 121 ? 0.056 -7.315 0.791 1.00 88.56 121 LEU A N 1
ATOM 938 C CA . LEU A 1 121 ? 1.223 -6.444 0.942 1.00 88.56 121 LEU A CA 1
ATOM 939 C C . LEU A 1 121 ? 2.549 -7.212 0.855 1.00 88.56 121 LEU A C 1
ATOM 941 O O . LEU A 1 121 ? 3.504 -6.686 0.291 1.00 88.56 121 LEU A O 1
ATOM 945 N N . VAL A 1 122 ? 2.604 -8.447 1.359 1.00 87.81 122 VAL A N 1
ATOM 946 C CA . VAL A 1 122 ? 3.771 -9.334 1.196 1.00 87.81 122 VAL A CA 1
ATOM 947 C C . VAL A 1 122 ? 3.996 -9.656 -0.280 1.00 87.81 122 VAL A C 1
ATOM 949 O O . VAL A 1 122 ? 5.110 -9.566 -0.776 1.00 87.81 122 VAL A O 1
ATOM 952 N N . GLU A 1 123 ? 2.939 -9.966 -1.019 1.00 88.25 123 GLU A N 1
ATOM 953 C CA . GLU A 1 123 ? 3.027 -10.218 -2.460 1.00 88.25 123 GLU A CA 1
ATOM 954 C C . GLU A 1 123 ? 3.406 -8.949 -3.245 1.00 88.25 123 GLU A C 1
ATOM 956 O O . GLU A 1 123 ? 4.160 -9.014 -4.215 1.00 88.25 123 GLU A O 1
ATOM 961 N N . LEU A 1 124 ? 2.962 -7.769 -2.794 1.00 86.50 124 LEU A N 1
ATOM 962 C CA . LEU A 1 124 ? 3.421 -6.481 -3.330 1.00 86.50 124 LEU A CA 1
ATOM 963 C C . LEU A 1 124 ? 4.905 -6.215 -3.059 1.00 86.50 124 LEU A C 1
ATOM 965 O O . LEU A 1 124 ? 5.527 -5.528 -3.869 1.00 86.50 124 LEU A O 1
ATOM 969 N N . ALA A 1 125 ? 5.488 -6.776 -1.991 1.00 84.56 125 ALA A N 1
ATOM 970 C CA . ALA A 1 125 ? 6.921 -6.678 -1.695 1.00 84.56 125 ALA A CA 1
ATOM 971 C C . ALA A 1 125 ? 7.795 -7.154 -2.868 1.00 84.56 125 ALA A C 1
ATOM 973 O O . ALA A 1 125 ? 8.832 -6.553 -3.153 1.00 84.56 125 ALA A O 1
ATOM 974 N N . ALA A 1 126 ? 7.323 -8.156 -3.617 1.00 83.56 126 ALA A N 1
ATOM 975 C CA . ALA A 1 126 ? 8.016 -8.702 -4.781 1.00 83.56 126 ALA A CA 1
ATOM 976 C C . ALA A 1 126 ? 8.164 -7.704 -5.949 1.00 83.56 126 ALA A C 1
ATOM 978 O O . ALA A 1 126 ? 8.997 -7.912 -6.827 1.00 83.56 126 ALA A O 1
ATOM 979 N N . LEU A 1 127 ? 7.400 -6.601 -5.974 1.00 86.06 127 LEU A N 1
ATOM 980 C CA . LEU A 1 127 ? 7.549 -5.561 -7.001 1.00 86.06 127 LEU A CA 1
ATOM 981 C C . LEU A 1 127 ? 8.798 -4.698 -6.829 1.00 86.06 127 LEU A C 1
ATOM 983 O O . LEU A 1 127 ? 9.098 -3.921 -7.732 1.00 86.06 127 LEU A O 1
ATOM 987 N N . ARG A 1 128 ? 9.519 -4.812 -5.709 1.00 84.75 128 ARG A N 1
ATOM 988 C CA . ARG A 1 128 ? 10.717 -4.010 -5.451 1.00 84.75 128 ARG A CA 1
ATOM 989 C C . ARG A 1 128 ? 11.707 -4.069 -6.617 1.00 84.75 128 ARG A C 1
ATOM 991 O O . ARG A 1 128 ? 12.030 -3.031 -7.181 1.00 84.75 128 ARG A O 1
ATOM 998 N N . GLU A 1 129 ? 12.133 -5.270 -7.005 1.00 85.62 129 GLU A N 1
ATOM 999 C CA . GLU A 1 129 ? 13.130 -5.457 -8.066 1.00 85.62 129 GLU A CA 1
ATOM 1000 C C . GLU A 1 129 ? 12.666 -4.900 -9.429 1.00 85.62 129 GLU A C 1
ATOM 1002 O O . GLU A 1 129 ? 13.393 -4.088 -10.002 1.00 85.62 129 GLU A O 1
ATOM 1007 N N . PRO A 1 130 ? 11.461 -5.235 -9.949 1.00 87.75 130 PRO A N 1
ATOM 1008 C CA . PRO A 1 130 ? 10.954 -4.640 -11.187 1.00 87.75 130 PRO A CA 1
ATOM 1009 C C . PRO A 1 130 ? 10.832 -3.112 -11.158 1.00 87.75 130 PRO A C 1
ATOM 1011 O O . PRO A 1 130 ? 11.038 -2.459 -12.180 1.00 87.75 130 PRO A O 1
ATOM 1014 N N . VAL A 1 131 ? 10.463 -2.533 -10.012 1.00 87.88 131 VAL A N 1
ATOM 1015 C CA . VAL A 1 131 ? 10.290 -1.081 -9.868 1.00 87.88 131 VAL A CA 1
ATOM 1016 C C . VAL A 1 131 ? 11.638 -0.368 -9.838 1.00 87.88 131 VAL A C 1
ATOM 1018 O O . VAL A 1 131 ? 11.797 0.642 -10.523 1.00 87.88 131 VAL A O 1
ATOM 1021 N N . ASP A 1 132 ? 12.608 -0.900 -9.097 1.00 86.25 132 ASP A N 1
ATOM 1022 C CA . ASP A 1 132 ? 13.972 -0.367 -9.064 1.00 86.25 132 ASP A CA 1
ATOM 1023 C C . ASP A 1 132 ? 14.604 -0.457 -10.464 1.00 86.25 132 ASP A C 1
ATOM 1025 O O . ASP A 1 132 ? 15.073 0.546 -11.001 1.00 86.25 132 ASP A O 1
ATOM 1029 N N . ALA A 1 133 ? 14.486 -1.612 -11.131 1.00 88.00 133 ALA A N 1
ATOM 1030 C CA . ALA A 1 133 ? 14.982 -1.802 -12.493 1.00 88.00 133 ALA A CA 1
ATOM 1031 C C . ALA A 1 133 ? 14.341 -0.844 -13.510 1.00 88.00 133 ALA A C 1
ATOM 1033 O O . ALA A 1 133 ? 15.029 -0.374 -14.415 1.00 88.00 133 ALA A O 1
ATOM 1034 N N . PHE A 1 134 ? 13.048 -0.534 -13.381 1.00 89.19 134 PHE A N 1
ATOM 1035 C CA . PHE A 1 134 ? 12.399 0.476 -14.220 1.00 89.19 134 PHE A CA 1
ATOM 1036 C C . PHE A 1 134 ? 13.007 1.862 -13.988 1.00 89.19 134 PHE A C 1
ATOM 1038 O O . PHE A 1 134 ? 13.337 2.561 -14.936 1.00 89.19 134 PHE A O 1
ATOM 1045 N N . PHE A 1 135 ? 13.195 2.250 -12.731 1.00 86.56 135 PHE A N 1
ATOM 1046 C CA . PHE A 1 135 ? 13.682 3.579 -12.380 1.00 86.56 135 PHE A CA 1
ATOM 1047 C C . PHE A 1 135 ? 15.178 3.820 -12.616 1.00 86.56 135 PHE A C 1
ATOM 1049 O O . PHE A 1 135 ? 15.586 4.988 -12.619 1.00 86.56 135 PHE A O 1
ATOM 1056 N N . ASP A 1 136 ? 15.964 2.752 -12.747 1.00 86.50 136 ASP A N 1
ATOM 1057 C CA . ASP A 1 136 ? 17.400 2.801 -13.032 1.00 86.50 136 ASP A CA 1
ATOM 1058 C C . ASP A 1 136 ? 17.709 2.745 -14.536 1.00 86.50 136 ASP A C 1
ATOM 1060 O O . ASP A 1 136 ? 18.746 3.253 -14.964 1.00 86.50 136 ASP A O 1
ATOM 1064 N N . ASN A 1 137 ? 16.828 2.134 -15.340 1.00 81.00 137 ASN A N 1
ATOM 1065 C CA . ASN A 1 137 ? 17.073 1.880 -16.766 1.00 81.00 137 ASN A CA 1
ATOM 1066 C C . ASN A 1 137 ? 16.230 2.737 -17.729 1.00 81.00 137 ASN A C 1
ATOM 1068 O O . ASN A 1 137 ? 16.439 2.626 -18.937 1.00 81.00 137 ASN A O 1
ATOM 1072 N N . VAL A 1 138 ? 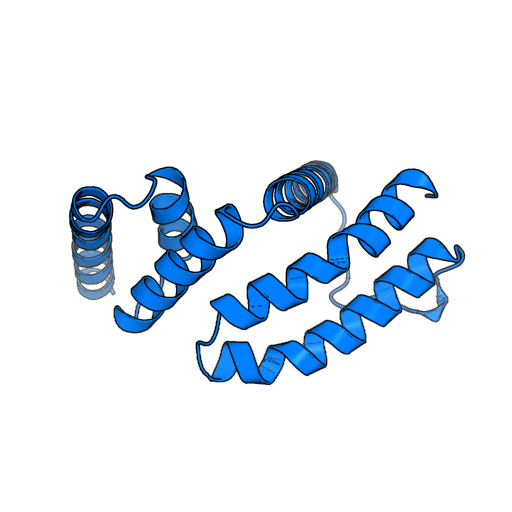15.296 3.553 -17.225 1.00 73.56 138 VAL A N 1
ATOM 1073 C CA . VAL A 1 138 ? 14.433 4.468 -18.003 1.00 73.56 138 VAL A CA 1
ATOM 1074 C C . VAL A 1 138 ? 14.707 5.914 -17.602 1.00 73.56 138 VAL A C 1
ATOM 1076 O O . VAL A 1 138 ? 14.952 6.740 -18.509 1.00 73.56 138 VAL A O 1
#